Protein AF-A0A1A8JUA2-F1 (afdb_monomer)

Radius of gyration: 17.17 Å; Cα contacts (8 Å, |Δi|>4): 104; chains: 1; bounding box: 32×27×59 Å

Foldseek 3Di:
DDDPPDPPPPVPPPPVDPQDAQQWWKWFADPDDPDPPDDRTDGRFGFHDTDPFWTDTPVDPDTHGCVRIDTPPDDD

Mean predicted aligned error: 11.24 Å

Structure (mmCIF, N/CA/C/O backbone):
data_AF-A0A1A8JUA2-F1
#
_entry.id   AF-A0A1A8JUA2-F1
#
loop_
_atom_site.group_PDB
_atom_site.id
_atom_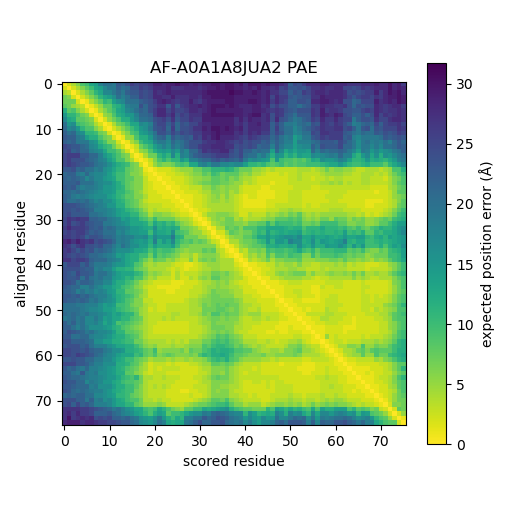site.type_symbol
_atom_site.label_atom_id
_atom_site.label_alt_id
_atom_site.label_comp_id
_atom_site.label_asym_id
_atom_site.label_entity_id
_atom_site.label_seq_id
_atom_site.pdbx_PDB_ins_code
_atom_site.Cartn_x
_atom_site.Cartn_y
_atom_site.Cartn_z
_atom_site.occupancy
_atom_site.B_iso_or_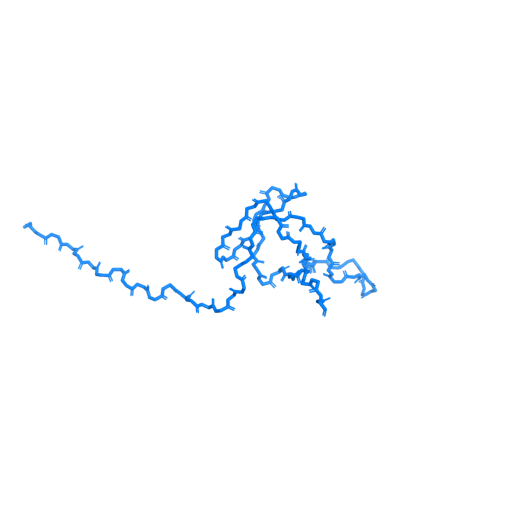equiv
_atom_site.auth_seq_id
_atom_site.auth_comp_id
_atom_site.auth_asym_id
_atom_site.auth_atom_id
_atom_site.pdbx_PDB_model_num
ATOM 1 N N . GLN A 1 1 ? 1.245 -12.653 45.835 1.00 50.28 1 GLN A N 1
ATOM 2 C CA . GLN A 1 1 ? 0.776 -12.963 44.470 1.00 50.28 1 GLN A CA 1
ATOM 3 C C . GLN A 1 1 ? -0.405 -12.051 44.160 1.00 50.28 1 GLN A C 1
ATOM 5 O O . GLN A 1 1 ? -1.485 -12.380 44.607 1.00 50.28 1 GLN A O 1
ATOM 10 N N . THR A 1 2 ? -0.208 -10.922 43.467 1.00 47.16 2 THR A N 1
ATOM 11 C CA . THR A 1 2 ? -1.244 -10.243 42.656 1.00 47.16 2 THR A CA 1
ATOM 12 C C . THR A 1 2 ? -0.558 -9.319 41.644 1.00 47.16 2 THR A C 1
ATOM 14 O O . THR A 1 2 ? 0.042 -8.318 42.018 1.00 47.16 2 THR A O 1
ATOM 17 N N . ALA A 1 3 ? -0.631 -9.746 40.385 1.00 38.06 3 ALA A N 1
ATOM 18 C CA . ALA A 1 3 ? -0.700 -8.981 39.142 1.00 38.06 3 ALA A CA 1
ATOM 19 C C . ALA A 1 3 ? 0.025 -7.622 39.047 1.00 38.06 3 ALA A C 1
ATOM 21 O O . ALA A 1 3 ? -0.465 -6.576 39.464 1.00 38.06 3 ALA A O 1
ATOM 22 N N . ASN A 1 4 ? 1.131 -7.638 38.313 1.00 58.00 4 ASN A N 1
ATOM 23 C CA . ASN A 1 4 ? 1.602 -6.551 37.461 1.00 58.00 4 ASN A CA 1
ATOM 24 C C . ASN A 1 4 ? 0.521 -6.141 36.438 1.00 58.00 4 ASN A C 1
ATOM 26 O O . ASN A 1 4 ? 0.580 -6.516 35.268 1.00 58.00 4 ASN A O 1
ATOM 30 N N . THR A 1 5 ? -0.457 -5.349 36.868 1.00 53.69 5 THR A N 1
ATOM 31 C CA . THR A 1 5 ? -1.365 -4.635 35.964 1.00 53.69 5 THR A CA 1
ATOM 32 C C . THR A 1 5 ? -0.719 -3.304 35.608 1.00 53.69 5 THR A C 1
ATOM 34 O O . THR A 1 5 ? -1.000 -2.272 36.209 1.00 53.69 5 THR A O 1
ATOM 37 N N . TRP A 1 6 ? 0.191 -3.327 34.639 1.00 59.91 6 TRP A N 1
ATOM 38 C CA . TRP A 1 6 ? 0.570 -2.097 33.955 1.00 59.91 6 TRP A CA 1
ATOM 39 C C . TRP A 1 6 ? -0.597 -1.721 33.040 1.00 59.91 6 TRP A C 1
ATOM 41 O O . TRP A 1 6 ? -0.983 -2.551 32.210 1.00 59.91 6 TRP A O 1
ATOM 51 N N . PRO A 1 7 ? -1.184 -0.516 33.143 1.00 45.47 7 PRO A N 1
ATOM 52 C CA . PRO A 1 7 ? -2.057 -0.051 32.090 1.00 45.47 7 PRO A CA 1
ATOM 53 C C . PRO A 1 7 ? -1.148 0.168 30.885 1.00 45.47 7 PRO A C 1
ATOM 55 O O . PRO A 1 7 ? -0.403 1.144 30.825 1.00 45.47 7 PRO A O 1
ATOM 58 N N . VAL A 1 8 ? -1.182 -0.746 29.917 1.00 51.06 8 VAL A N 1
ATOM 59 C CA . VAL A 1 8 ? -0.639 -0.501 28.578 1.00 51.06 8 VAL A CA 1
ATOM 60 C C . VAL A 1 8 ? -1.548 0.505 27.865 1.00 51.06 8 VAL A C 1
ATOM 62 O O . VAL A 1 8 ? -2.110 0.259 26.810 1.00 51.06 8 VAL A O 1
ATOM 65 N N . SER A 1 9 ? -1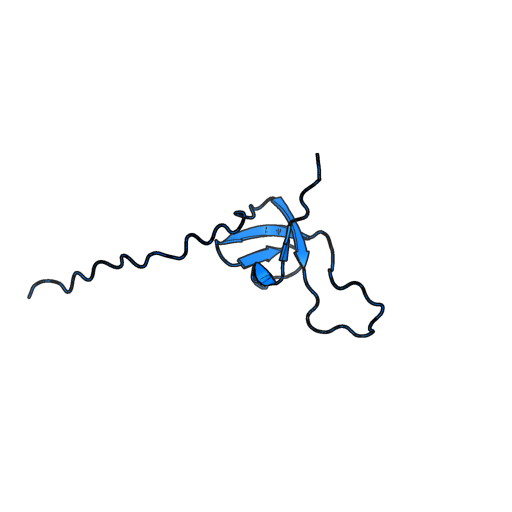.724 1.681 28.464 1.00 53.38 9 SER A N 1
ATOM 66 C CA . SER A 1 9 ? -2.185 2.854 27.745 1.00 53.38 9 SER A CA 1
ATOM 67 C C . SER A 1 9 ? -0.941 3.479 27.132 1.00 53.38 9 SER A C 1
ATOM 69 O O . SER A 1 9 ? -0.471 4.541 27.530 1.00 53.38 9 SER A O 1
ATOM 71 N N . SER A 1 10 ? -0.340 2.760 26.182 1.00 54.75 10 SER A N 1
ATOM 72 C CA . SER A 1 10 ? 0.389 3.463 25.143 1.00 54.75 10 SER A CA 1
ATOM 73 C C . SER A 1 10 ? -0.667 4.301 24.428 1.00 54.75 10 SER A C 1
ATOM 75 O O . SER A 1 10 ? -1.633 3.716 23.931 1.00 54.75 10 SER A O 1
ATOM 77 N N . PRO A 1 11 ? -0.533 5.634 24.334 1.00 50.62 11 PRO A N 1
ATOM 78 C CA . PRO A 1 11 ? -1.200 6.343 23.264 1.00 50.62 11 PRO A CA 1
ATOM 79 C C . PRO A 1 11 ? -0.532 5.828 21.989 1.00 50.62 11 PRO A C 1
ATOM 81 O O . PRO A 1 11 ? 0.481 6.363 21.543 1.00 50.62 11 PRO A O 1
ATOM 84 N N . VAL A 1 12 ? -1.016 4.692 21.471 1.00 52.16 12 VAL A N 1
ATOM 85 C CA . VAL A 1 12 ? -0.666 4.216 20.139 1.00 52.16 12 VAL A CA 1
ATOM 86 C C . VAL A 1 12 ? -0.992 5.395 19.260 1.00 52.16 12 VAL A C 1
ATOM 88 O O . VAL A 1 12 ? -2.156 5.775 19.170 1.00 52.16 12 VAL A O 1
ATOM 91 N N . LEU A 1 13 ? 0.069 6.018 18.751 1.00 52.19 13 LEU A N 1
ATOM 92 C CA . LEU A 1 13 ? 0.063 7.152 17.852 1.00 52.19 13 LEU A CA 1
ATOM 93 C C . LEU A 1 13 ? -1.158 7.055 16.937 1.00 52.19 13 LEU A C 1
ATOM 95 O O . LEU A 1 13 ? -1.120 6.385 15.909 1.00 52.19 13 LEU A O 1
ATOM 99 N N . GLN A 1 14 ? -2.242 7.745 17.296 1.00 51.88 14 GLN A N 1
ATOM 100 C CA . GLN A 1 14 ? -3.254 8.163 16.339 1.00 51.88 14 GLN A CA 1
ATOM 101 C C . GLN A 1 14 ? -2.636 9.330 15.575 1.00 51.88 14 GLN A C 1
ATOM 103 O O . GLN A 1 14 ? -3.094 10.470 15.619 1.00 51.88 14 GLN A O 1
ATOM 108 N N . ASP A 1 15 ? -1.524 9.034 14.905 1.00 47.97 15 ASP A N 1
ATOM 109 C CA . AS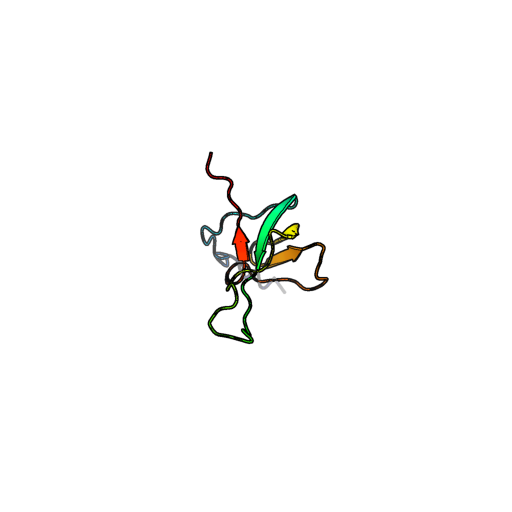P A 1 15 ? -1.089 9.831 13.789 1.00 47.97 15 ASP A CA 1
ATOM 110 C C . ASP A 1 15 ? -2.235 9.756 12.783 1.00 47.97 15 ASP A C 1
ATOM 112 O O . ASP A 1 15 ? -2.718 8.671 12.453 1.00 47.97 15 ASP A O 1
ATOM 116 N N . LYS A 1 16 ? -2.726 10.923 12.371 1.00 48.81 16 LYS A N 1
ATOM 117 C CA . LYS A 1 16 ? -3.722 11.127 11.314 1.00 48.81 16 LYS A CA 1
ATOM 118 C C . LYS A 1 16 ? -3.175 10.638 9.960 1.00 48.81 16 LYS A C 1
ATOM 120 O O . LYS A 1 16 ? -3.203 11.365 8.969 1.00 48.81 16 LYS A O 1
ATOM 125 N N . THR A 1 17 ? -2.686 9.410 9.878 1.00 53.09 17 THR A N 1
ATOM 126 C CA . THR A 1 17 ? -2.435 8.738 8.616 1.00 53.09 17 THR A CA 1
ATOM 127 C C . THR A 1 17 ? -3.799 8.366 8.044 1.00 53.09 17 THR A C 1
ATOM 129 O O . THR A 1 17 ? -4.619 7.761 8.740 1.00 53.09 17 THR A O 1
ATOM 132 N N . PRO A 1 18 ? -4.109 8.757 6.795 1.00 59.50 18 PRO A N 1
ATOM 133 C CA . PRO A 1 18 ? -5.293 8.257 6.118 1.00 59.50 18 PRO A CA 1
ATOM 134 C C . PRO A 1 18 ? -5.242 6.735 6.183 1.00 59.50 18 PRO A C 1
ATOM 136 O O . PRO A 1 18 ? -4.275 6.142 5.704 1.00 59.50 18 PRO A O 1
ATOM 139 N N . ALA A 1 19 ? -6.240 6.126 6.821 1.00 70.62 19 ALA A N 1
ATOM 140 C CA . ALA A 1 19 ? -6.359 4.682 6.883 1.00 70.62 19 ALA A CA 1
ATOM 141 C C . ALA A 1 19 ? -6.551 4.181 5.450 1.00 70.62 19 ALA A C 1
ATOM 143 O O . ALA A 1 19 ? -7.662 4.221 4.923 1.00 70.62 19 ALA A O 1
ATOM 144 N N . VAL A 1 20 ? -5.448 3.796 4.808 1.00 82.12 20 VAL A N 1
ATOM 145 C CA . VAL A 1 20 ? -5.471 3.102 3.525 1.00 82.12 20 VAL A CA 1
ATOM 146 C C . VAL A 1 20 ? -6.249 1.816 3.748 1.00 82.12 20 VAL A C 1
ATOM 148 O O . VAL A 1 20 ? -6.053 1.139 4.760 1.00 82.12 20 VAL A O 1
ATOM 151 N N . LYS A 1 21 ? -7.165 1.499 2.845 1.00 87.44 21 LYS A N 1
ATOM 152 C CA . LYS A 1 21 ? -8.008 0.312 2.931 1.00 87.44 21 LYS A CA 1
ATOM 153 C C . LYS A 1 21 ? -7.606 -0.690 1.853 1.00 87.44 21 LYS A C 1
ATOM 155 O O . LYS A 1 21 ? -7.101 -0.301 0.801 1.00 87.44 21 LYS A O 1
ATOM 160 N N . PRO A 1 22 ? -7.842 -1.990 2.081 1.00 89.62 22 PRO A N 1
ATOM 161 C CA . PRO A 1 22 ? -7.844 -2.957 0.993 1.00 89.62 22 PRO A CA 1
ATOM 162 C C . PRO A 1 22 ? -8.753 -2.471 -0.143 1.00 89.62 22 PRO A C 1
ATOM 164 O O . PRO A 1 22 ? -9.885 -2.060 0.109 1.00 8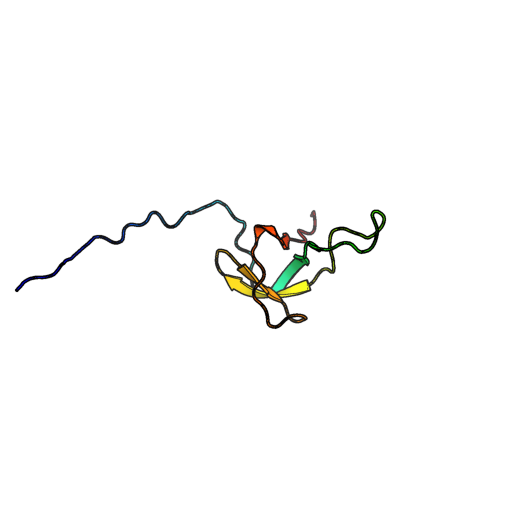9.62 22 PRO A O 1
ATOM 167 N N . GLY A 1 23 ? -8.250 -2.496 -1.374 1.00 88.62 23 GLY A N 1
ATOM 168 C CA . GLY A 1 23 ? -8.931 -1.979 -2.561 1.00 88.62 23 GLY A CA 1
ATOM 169 C C . GLY A 1 23 ? -8.509 -0.570 -2.986 1.00 88.62 23 GLY A C 1
ATOM 170 O O . GLY A 1 23 ? -8.732 -0.222 -4.144 1.00 88.62 23 GLY A O 1
ATOM 171 N N . ASP A 1 24 ? -7.852 0.201 -2.114 1.00 90.19 24 ASP A N 1
ATOM 172 C CA . ASP A 1 24 ? -7.242 1.475 -2.499 1.00 90.19 24 ASP A CA 1
ATOM 173 C C . ASP A 1 24 ? -6.058 1.264 -3.452 1.00 90.19 24 ASP A C 1
ATOM 175 O O . ASP A 1 24 ? -5.390 0.227 -3.443 1.00 90.19 24 ASP A O 1
ATOM 179 N N . TRP A 1 25 ? -5.756 2.298 -4.234 1.00 90.94 25 TRP A N 1
ATOM 180 C CA . TRP A 1 25 ? -4.612 2.329 -5.138 1.00 90.94 25 TRP A CA 1
ATOM 181 C C . TRP A 1 25 ? -3.505 3.202 -4.554 1.00 90.94 25 TRP A C 1
ATOM 183 O O . TRP A 1 25 ? -3.741 4.351 -4.182 1.00 90.94 25 TRP A O 1
ATOM 193 N N . VAL A 1 26 ? -2.283 2.684 -4.469 1.00 90.56 26 VAL A N 1
ATOM 194 C CA . VAL A 1 26 ? -1.134 3.394 -3.890 1.00 90.56 26 VAL A CA 1
ATOM 195 C C . VAL A 1 26 ? 0.061 3.375 -4.831 1.00 90.56 26 VAL A C 1
ATOM 197 O O . VAL A 1 26 ? 0.356 2.362 -5.449 1.00 90.56 26 VAL A O 1
ATOM 200 N N . PHE A 1 27 ? 0.794 4.482 -4.891 1.00 91.06 27 PHE A N 1
ATOM 201 C CA . PHE A 1 27 ? 2.111 4.534 -5.512 1.00 91.06 27 PHE A CA 1
ATOM 202 C C . PHE A 1 27 ? 3.200 4.231 -4.504 1.00 91.06 27 PHE A C 1
ATOM 204 O O . PHE A 1 27 ? 3.162 4.738 -3.380 1.00 91.06 27 PHE A O 1
ATOM 211 N N . ILE A 1 28 ? 4.216 3.484 -4.925 1.00 89.69 28 ILE A N 1
ATOM 212 C CA . ILE A 1 28 ? 5.359 3.144 -4.076 1.00 89.69 28 ILE A CA 1
ATOM 213 C C . ILE A 1 28 ? 6.569 3.996 -4.447 1.00 89.69 28 ILE A C 1
ATOM 215 O O . ILE A 1 28 ? 6.890 4.207 -5.615 1.00 89.69 28 ILE A O 1
ATOM 219 N N . LYS A 1 29 ? 7.253 4.519 -3.432 1.00 88.50 29 LYS A N 1
ATOM 220 C CA . LYS A 1 29 ? 8.455 5.336 -3.582 1.00 88.50 29 LYS A CA 1
ATOM 221 C C . LYS A 1 29 ? 9.668 4.447 -3.839 1.00 88.50 29 LYS A C 1
ATOM 223 O O . LYS A 1 29 ? 10.118 3.728 -2.945 1.00 88.50 29 LYS A O 1
ATOM 228 N N . LEU A 1 30 ? 10.281 4.597 -5.006 1.00 86.50 30 LEU A N 1
ATOM 229 C CA . LEU A 1 30 ? 11.553 3.955 -5.330 1.00 86.50 30 LEU A CA 1
ATOM 230 C C . LEU A 1 30 ? 12.688 4.555 -4.482 1.00 86.50 30 LEU A C 1
ATOM 232 O O . LEU A 1 30 ? 12.977 5.754 -4.564 1.00 86.50 30 LEU A O 1
ATOM 236 N N . ILE A 1 31 ? 13.335 3.719 -3.658 1.00 77.75 31 ILE A N 1
ATOM 237 C CA . ILE A 1 31 ? 14.464 4.122 -2.795 1.00 77.75 31 ILE A CA 1
ATOM 238 C C . ILE A 1 31 ? 15.749 4.268 -3.617 1.00 77.75 31 ILE A C 1
ATOM 240 O O . ILE A 1 31 ? 16.480 5.244 -3.456 1.00 77.75 31 ILE A O 1
ATOM 244 N N . LYS A 1 32 ? 16.013 3.325 -4.528 1.00 75.62 32 LYS A N 1
ATOM 245 C CA . LYS A 1 32 ? 17.164 3.367 -5.436 1.00 75.62 32 LYS A CA 1
ATOM 246 C C . LYS A 1 32 ? 16.691 3.743 -6.833 1.00 75.62 32 LYS A C 1
ATOM 248 O O . LYS A 1 32 ? 16.065 2.939 -7.517 1.00 75.62 32 LYS A O 1
ATOM 253 N N . ARG A 1 33 ? 16.997 4.966 -7.263 1.00 72.94 33 ARG A N 1
ATOM 254 C CA . ARG A 1 33 ? 16.822 5.370 -8.662 1.00 72.94 33 ARG A CA 1
ATOM 255 C C . ARG A 1 33 ? 18.059 4.971 -9.455 1.00 72.94 33 ARG A C 1
ATOM 257 O O . ARG A 1 33 ? 19.168 5.177 -8.975 1.00 72.94 3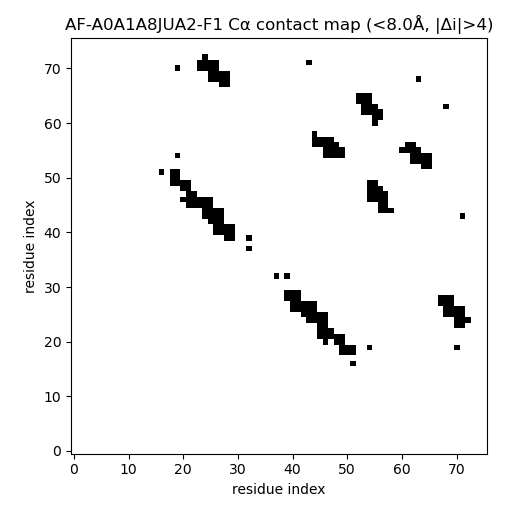3 ARG A O 1
ATOM 264 N N . LYS A 1 34 ? 17.865 4.440 -10.664 1.00 71.75 34 LYS A N 1
ATOM 265 C CA . LYS A 1 34 ? 18.972 4.189 -11.599 1.00 71.75 34 LYS A CA 1
ATOM 266 C C . LYS A 1 34 ? 19.489 5.496 -12.204 1.00 71.75 34 LYS A C 1
ATOM 268 O O . LYS A 1 34 ? 20.690 5.701 -12.228 1.00 71.75 34 LYS A O 1
ATOM 273 N N . ASN A 1 35 ? 18.580 6.396 -12.593 1.00 77.12 35 ASN A N 1
ATOM 274 C CA . ASN A 1 35 ? 18.895 7.694 -13.196 1.00 77.12 35 ASN A CA 1
ATOM 275 C C . ASN A 1 35 ? 18.063 8.814 -12.547 1.00 77.12 35 ASN A C 1
ATOM 277 O O . ASN A 1 35 ? 16.957 8.572 -12.055 1.00 77.12 35 ASN A O 1
ATOM 281 N N . TRP A 1 36 ? 18.559 10.056 -12.580 1.00 75.00 36 TRP A N 1
ATOM 282 C CA . TRP A 1 36 ? 17.851 11.225 -12.027 1.00 75.00 36 TRP A CA 1
ATOM 283 C C . TRP A 1 36 ? 16.505 11.500 -12.721 1.00 75.00 36 TRP A C 1
ATOM 285 O O . TRP A 1 36 ? 15.580 12.013 -12.095 1.00 75.00 36 TRP A O 1
ATOM 295 N N . THR A 1 37 ? 16.388 11.091 -13.985 1.00 76.69 37 THR A N 1
ATOM 296 C CA . THR A 1 37 ? 15.209 11.262 -14.847 1.00 76.69 37 THR A CA 1
ATOM 297 C C . THR A 1 37 ? 14.103 10.232 -14.589 1.00 76.69 37 THR A C 1
ATOM 299 O O . THR A 1 37 ? 12.985 10.406 -15.063 1.00 76.69 37 THR A O 1
ATOM 302 N N . SER A 1 38 ? 14.376 9.147 -13.855 1.00 75.00 38 SER A N 1
ATOM 303 C CA . SER A 1 38 ? 13.365 8.117 -13.597 1.00 75.00 38 SER A CA 1
ATOM 304 C C . SER A 1 38 ? 12.288 8.612 -12.618 1.00 75.00 38 SER A C 1
ATOM 306 O O . SER A 1 38 ? 12.617 9.293 -11.636 1.00 75.00 38 SER A O 1
ATOM 308 N N . PRO A 1 39 ? 11.008 8.243 -12.829 1.00 77.62 39 PRO A N 1
ATOM 309 C CA . PRO A 1 39 ? 9.927 8.624 -11.929 1.00 77.62 39 PRO A CA 1
ATOM 310 C C . PRO A 1 39 ? 10.204 8.124 -10.505 1.00 77.62 39 PRO A C 1
ATOM 312 O O . PRO A 1 39 ? 10.701 7.023 -10.284 1.00 77.62 39 PRO A O 1
ATOM 315 N N . LYS A 1 40 ? 9.907 8.967 -9.508 1.00 84.62 40 LYS A N 1
ATOM 316 C CA . LYS A 1 40 ? 10.115 8.641 -8.081 1.00 84.62 40 LYS A CA 1
ATOM 317 C C . LYS A 1 40 ? 9.148 7.575 -7.569 1.00 84.62 40 LYS A C 1
ATOM 319 O O . LYS A 1 40 ? 9.424 6.942 -6.553 1.00 84.62 40 LYS A O 1
ATOM 324 N N . TRP A 1 41 ? 8.000 7.495 -8.220 1.00 88.69 41 TRP A N 1
ATOM 325 C CA . TRP A 1 41 ? 6.831 6.756 -7.797 1.00 88.69 41 TRP A CA 1
ATOM 326 C C . TRP A 1 41 ? 6.538 5.713 -8.858 1.00 88.69 41 TRP A C 1
ATOM 328 O O . TRP A 1 41 ? 6.482 6.039 -10.043 1.00 88.69 41 TRP A O 1
ATOM 338 N N . GLU A 1 42 ? 6.396 4.480 -8.419 1.00 87.94 42 GLU A N 1
ATOM 339 C CA . GLU A 1 42 ? 6.090 3.336 -9.257 1.00 87.94 42 GLU A CA 1
ATOM 340 C C . GLU A 1 42 ? 4.637 2.944 -9.030 1.00 87.94 42 GLU A C 1
ATOM 342 O O . GLU A 1 42 ? 4.227 2.922 -7.867 1.00 87.94 42 GLU A O 1
ATOM 347 N N . GLY A 1 43 ? 3.930 2.686 -10.141 1.00 83.88 43 GLY A N 1
ATOM 348 C CA . GLY A 1 43 ? 2.587 2.098 -10.248 1.00 83.88 43 GLY A CA 1
ATOM 349 C C . GLY A 1 43 ? 1.473 2.794 -9.463 1.00 83.88 43 GLY A C 1
ATOM 350 O O . GLY A 1 43 ? 1.692 3.311 -8.385 1.00 83.88 43 GLY A O 1
ATOM 351 N N . PRO A 1 44 ? 0.216 2.764 -9.898 1.00 88.69 44 PRO A N 1
ATOM 352 C CA . PRO A 1 44 ? -0.856 2.570 -8.943 1.00 88.69 44 PRO A CA 1
ATOM 353 C C . PRO A 1 44 ? -0.937 1.065 -8.660 1.00 88.69 44 PRO A C 1
ATOM 355 O O . PRO A 1 44 ? -1.286 0.278 -9.533 1.00 88.69 44 PRO A O 1
ATOM 358 N N . PHE A 1 45 ? -0.608 0.661 -7.439 1.00 90.88 45 PHE A N 1
ATOM 359 C CA . PHE A 1 45 ? -0.733 -0.716 -6.975 1.00 90.88 45 PHE A CA 1
ATOM 360 C C . PHE A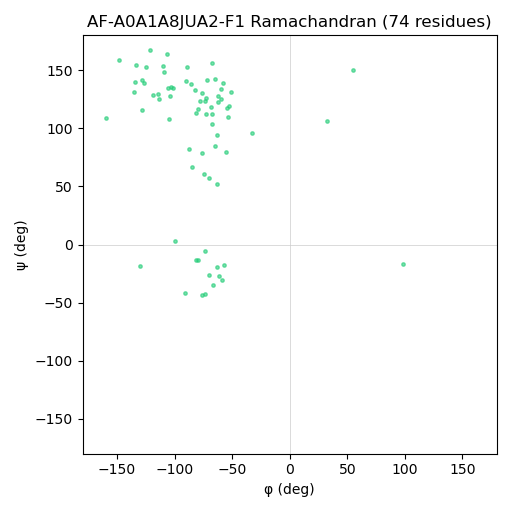 1 45 ? -1.979 -0.867 -6.119 1.00 90.88 45 PHE A C 1
ATOM 362 O O . PHE A 1 45 ? -2.217 -0.057 -5.221 1.00 90.88 45 PHE A O 1
ATOM 369 N N . GLN A 1 46 ? -2.745 -1.928 -6.348 1.00 91.56 46 GLN A N 1
ATOM 370 C CA . GLN A 1 46 ? -3.899 -2.215 -5.510 1.00 91.56 46 GLN A CA 1
ATOM 371 C C . GLN A 1 46 ? -3.457 -2.804 -4.165 1.00 91.56 46 GLN A C 1
ATOM 373 O O . GLN A 1 46 ? -2.665 -3.753 -4.100 1.00 91.56 46 GLN A O 1
ATOM 378 N N . VAL A 1 47 ? -3.983 -2.239 -3.081 1.00 91.44 47 VAL A N 1
ATOM 379 C CA . VAL A 1 47 ? -3.732 -2.704 -1.717 1.00 91.44 47 VAL A CA 1
ATOM 380 C C . VAL A 1 47 ? -4.581 -3.937 -1.434 1.00 91.44 47 VAL A C 1
ATOM 382 O O . VAL A 1 47 ? -5.804 -3.896 -1.528 1.00 91.44 47 VAL A O 1
ATOM 385 N N . LEU A 1 48 ? -3.933 -5.032 -1.042 1.00 91.38 48 LEU A N 1
ATOM 386 C CA . LEU A 1 48 ? -4.600 -6.264 -0.615 1.00 91.38 48 LEU A CA 1
ATOM 387 C C . LEU A 1 48 ? -4.841 -6.286 0.892 1.00 91.38 48 LEU A C 1
ATOM 389 O O . LEU A 1 48 ? -5.895 -6.716 1.348 1.00 91.38 48 LEU A O 1
ATOM 393 N N . LEU A 1 49 ? -3.859 -5.833 1.672 1.00 89.12 49 LEU A N 1
ATOM 394 C CA . LEU A 1 49 ? -3.960 -5.733 3.126 1.00 89.12 49 LEU A CA 1
ATOM 395 C C . LEU A 1 49 ? -3.42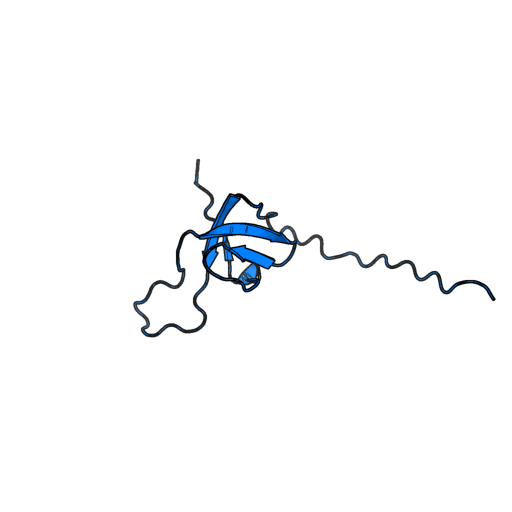4 -4.384 3.574 1.00 89.12 49 LEU A C 1
ATOM 397 O O . LEU A 1 49 ? -2.389 -3.926 3.091 1.00 89.12 49 LEU A O 1
ATOM 401 N N . ALA A 1 50 ? -4.096 -3.782 4.543 1.00 88.81 50 ALA A N 1
ATOM 402 C CA . ALA A 1 50 ? -3.656 -2.544 5.152 1.00 88.81 50 ALA A CA 1
ATOM 403 C C . ALA A 1 50 ? -3.591 -2.700 6.667 1.00 88.81 50 ALA A C 1
ATOM 405 O O . ALA A 1 50 ? -4.460 -3.306 7.292 1.00 88.81 50 ALA A O 1
ATOM 406 N N . THR A 1 51 ? -2.539 -2.141 7.244 1.00 87.25 51 THR A N 1
ATOM 407 C CA . THR A 1 51 ? -2.364 -1.964 8.684 1.00 87.25 51 THR A CA 1
ATOM 408 C C . THR A 1 51 ? -2.179 -0.470 8.958 1.00 87.25 51 THR A C 1
ATOM 410 O O . THR A 1 51 ? -1.934 0.290 8.017 1.00 87.25 51 THR A O 1
ATOM 413 N N . PRO A 1 52 ? -2.245 -0.018 10.221 1.00 83.19 52 PRO A N 1
ATOM 414 C CA . PRO A 1 52 ? -2.077 1.398 10.558 1.00 83.19 52 PRO A CA 1
ATOM 415 C C . PRO A 1 52 ? -0.748 2.019 10.098 1.00 83.19 52 PRO A C 1
ATOM 417 O O . PRO A 1 52 ? -0.624 3.235 10.056 1.00 83.19 52 PRO A O 1
ATOM 420 N N . THR A 1 53 ? 0.260 1.204 9.774 1.00 85.06 53 THR A N 1
ATOM 421 C CA . THR A 1 53 ? 1.635 1.674 9.538 1.00 85.06 53 THR A CA 1
ATOM 422 C C . THR A 1 53 ? 2.231 1.149 8.225 1.00 85.06 53 THR A C 1
ATOM 424 O O . THR A 1 53 ? 3.181 1.728 7.695 1.00 85.06 53 THR A O 1
ATOM 427 N N . ALA A 1 54 ? 1.661 0.089 7.646 1.00 89.31 54 ALA A N 1
ATOM 428 C CA . ALA A 1 54 ? 2.139 -0.516 6.406 1.00 89.31 54 ALA A CA 1
ATOM 429 C C . ALA A 1 54 ? 1.013 -1.136 5.569 1.00 89.31 54 ALA A C 1
ATOM 431 O O . ALA A 1 54 ? -0.040 -1.519 6.080 1.00 89.31 54 ALA A O 1
ATOM 432 N N . VAL A 1 55 ? 1.269 -1.299 4.277 1.00 90.50 55 VAL A N 1
ATOM 433 C CA . VAL A 1 55 ? 0.355 -1.922 3.316 1.00 90.50 55 VAL A CA 1
ATOM 434 C C . VAL A 1 55 ? 1.037 -3.071 2.594 1.00 90.50 55 VAL A C 1
ATOM 436 O O . VAL A 1 55 ? 2.257 -3.083 2.424 1.00 90.50 55 VAL A O 1
ATOM 439 N N . LYS A 1 56 ? 0.238 -4.036 2.156 1.00 91.69 56 LYS A N 1
ATOM 440 C CA . LYS A 1 56 ? 0.652 -5.121 1.276 1.00 91.69 56 LYS A CA 1
ATOM 441 C C . LYS A 1 56 ? -0.079 -4.971 -0.049 1.00 91.69 56 LYS A C 1
ATOM 443 O O . LYS A 1 56 ? -1.303 -4.833 -0.064 1.00 91.69 56 LYS A O 1
ATOM 448 N N . ILE A 1 57 ? 0.670 -5.012 -1.140 1.00 91.69 57 ILE A N 1
ATOM 449 C CA . ILE A 1 57 ? 0.154 -4.889 -2.506 1.00 91.69 57 ILE A CA 1
ATOM 450 C C . ILE A 1 57 ? 0.179 -6.245 -3.212 1.00 91.69 57 ILE A C 1
ATOM 452 O O . ILE A 1 57 ? 0.843 -7.171 -2.754 1.00 91.69 57 ILE A O 1
ATOM 456 N N . ALA A 1 58 ? -0.545 -6.377 -4.321 1.00 85.44 58 ALA A N 1
ATOM 457 C CA . ALA A 1 58 ? -0.590 -7.635 -5.069 1.00 85.44 58 ALA A CA 1
ATOM 458 C C . ALA A 1 58 ? 0.751 -8.010 -5.721 1.00 85.44 58 ALA A C 1
ATOM 460 O O . ALA A 1 58 ? 1.100 -9.185 -5.775 1.00 85.44 58 ALA A O 1
ATOM 461 N N . GLU A 1 59 ? 1.519 -7.019 -6.175 1.00 84.94 59 GLU A N 1
ATOM 462 C CA . GLU A 1 59 ? 2.762 -7.245 -6.926 1.00 84.94 59 GLU A CA 1
ATOM 463 C C . GLU A 1 59 ? 3.975 -7.563 -6.037 1.00 84.94 59 GLU A C 1
ATOM 465 O O . GLU A 1 59 ? 4.996 -8.034 -6.533 1.00 84.94 59 GLU A O 1
ATOM 470 N N . GLN A 1 60 ? 3.881 -7.341 -4.721 1.00 82.38 60 GLN A N 1
ATOM 471 C CA . GLN A 1 60 ? 4.953 -7.658 -3.776 1.00 82.38 60 GLN A CA 1
ATOM 472 C C . GLN A 1 60 ? 4.421 -8.357 -2.526 1.00 82.38 60 GLN A C 1
ATOM 474 O O . GLN A 1 60 ? 3.523 -7.878 -1.838 1.00 82.38 60 GLN A O 1
ATOM 479 N N . ASN A 1 61 ? 5.062 -9.466 -2.156 1.00 81.31 61 ASN A N 1
ATOM 480 C CA . ASN A 1 61 ? 4.746 -10.192 -0.926 1.00 81.31 61 ASN A CA 1
ATOM 481 C C . ASN A 1 61 ? 5.233 -9.489 0.355 1.00 81.31 61 ASN A C 1
ATOM 483 O O . ASN A 1 61 ? 4.929 -9.965 1.452 1.00 81.31 61 ASN A O 1
ATOM 487 N N . THR A 1 62 ? 5.974 -8.388 0.237 1.00 87.94 62 THR A N 1
ATOM 488 C CA . THR A 1 62 ? 6.526 -7.613 1.351 1.00 87.94 62 THR A CA 1
ATOM 489 C C . THR A 1 62 ? 5.560 -6.528 1.826 1.00 87.94 62 THR A C 1
ATOM 491 O O . THR A 1 62 ? 4.726 -6.018 1.080 1.00 87.94 62 THR A O 1
ATOM 494 N N . TRP A 1 63 ? 5.677 -6.169 3.104 1.00 90.38 63 TRP A N 1
ATOM 495 C CA . TRP A 1 63 ? 4.969 -5.029 3.675 1.00 90.38 63 TRP A CA 1
ATOM 496 C C . TRP A 1 63 ? 5.727 -3.740 3.376 1.00 90.38 63 TRP A C 1
ATOM 498 O O . TRP A 1 63 ? 6.938 -3.662 3.589 1.00 90.38 63 TRP A O 1
ATOM 508 N N . ILE A 1 64 ? 5.006 -2.720 2.921 1.00 89.31 64 ILE A N 1
ATOM 509 C CA . ILE A 1 64 ? 5.565 -1.419 2.572 1.00 89.31 64 ILE A CA 1
ATOM 510 C C . ILE A 1 64 ? 5.036 -0.382 3.553 1.00 89.31 64 ILE A C 1
ATOM 512 O O . ILE A 1 64 ? 3.830 -0.225 3.727 1.00 89.31 64 ILE A O 1
ATOM 516 N N . HIS A 1 65 ? 5.946 0.336 4.204 1.00 90.38 65 HIS A N 1
ATOM 517 C CA . HIS A 1 65 ? 5.587 1.367 5.169 1.00 90.38 65 HIS A CA 1
ATOM 518 C C . HIS A 1 65 ? 4.851 2.536 4.497 1.00 90.38 65 HIS A C 1
ATOM 520 O O . HIS A 1 65 ? 5.227 2.967 3.400 1.00 90.38 65 HIS A O 1
ATOM 526 N N . LEU A 1 66 ? 3.851 3.108 5.173 1.00 86.75 66 LEU A N 1
ATOM 527 C CA . LEU A 1 66 ? 3.020 4.185 4.619 1.00 86.75 66 LEU A CA 1
ATOM 528 C C . LEU A 1 66 ? 3.830 5.426 4.210 1.00 86.75 66 LEU A C 1
ATOM 530 O O . LEU A 1 66 ? 3.488 6.070 3.226 1.00 86.75 66 LEU A O 1
ATOM 534 N N . SER A 1 67 ? 4.955 5.727 4.870 1.00 87.12 67 SER A N 1
ATOM 535 C CA . SER A 1 67 ? 5.848 6.839 4.471 1.00 87.12 67 SER A CA 1
ATOM 536 C C . SER A 1 67 ? 6.489 6.664 3.086 1.00 87.12 67 SER A C 1
ATOM 538 O O . SER A 1 67 ? 6.988 7.629 2.501 1.00 87.12 67 SER A O 1
ATOM 540 N N . HIS A 1 68 ? 6.513 5.434 2.570 1.00 88.81 68 HIS A N 1
ATOM 541 C CA . HIS A 1 68 ? 6.975 5.101 1.222 1.00 88.81 68 HIS A CA 1
ATOM 542 C C . HIS A 1 68 ? 5.814 4.917 0.244 1.00 88.81 68 HIS A C 1
ATOM 544 O O . HIS A 1 68 ? 6.055 4.605 -0.918 1.00 88.81 68 HIS A O 1
ATOM 550 N N . CYS A 1 69 ? 4.580 5.131 0.691 1.00 88.88 69 CYS A N 1
ATOM 551 C CA . CYS A 1 69 ? 3.382 5.011 -0.118 1.00 88.88 69 CYS A CA 1
ATOM 552 C C . CYS A 1 69 ? 2.788 6.399 -0.377 1.00 88.88 69 CYS A C 1
ATOM 554 O O . CYS A 1 69 ? 2.874 7.305 0.453 1.00 88.88 69 CYS A O 1
ATOM 556 N N . LYS A 1 70 ? 2.150 6.571 -1.529 1.00 89.38 70 LYS A N 1
ATOM 557 C CA . LYS A 1 70 ? 1.322 7.737 -1.830 1.00 89.38 70 LYS A CA 1
ATOM 558 C C . LYS A 1 70 ? -0.025 7.245 -2.323 1.00 89.38 70 LYS A C 1
ATOM 560 O O . LYS A 1 70 ? -0.098 6.619 -3.370 1.00 89.38 70 LYS A O 1
ATOM 565 N N . LEU A 1 71 ? -1.082 7.527 -1.572 1.00 87.81 71 LEU A N 1
ATOM 566 C CA . LEU A 1 71 ? -2.433 7.147 -1.966 1.00 87.81 71 LEU A CA 1
ATOM 567 C C . LEU A 1 71 ? -2.814 7.857 -3.271 1.00 87.81 71 LEU A C 1
ATOM 569 O O . LEU A 1 71 ? -2.692 9.083 -3.376 1.00 87.81 71 LEU A O 1
ATOM 573 N N . HIS A 1 72 ? -3.268 7.090 -4.256 1.00 85.44 72 HIS A N 1
ATOM 574 C CA . HIS A 1 72 ? -3.906 7.607 -5.455 1.00 85.44 72 HIS A CA 1
ATOM 575 C C . HIS A 1 72 ? -5.326 8.025 -5.080 1.00 85.44 72 HIS A C 1
ATOM 577 O O . HIS A 1 72 ? -6.293 7.297 -5.278 1.00 85.44 72 HIS A O 1
ATOM 583 N N . LYS A 1 73 ? -5.442 9.199 -4.457 1.00 71.44 73 LYS A N 1
ATOM 584 C CA . LYS A 1 73 ? -6.741 9.841 -4.311 1.00 71.44 73 LYS A CA 1
ATOM 585 C C . LYS A 1 73 ? -7.116 10.368 -5.687 1.00 71.44 73 LYS A C 1
ATOM 587 O O . LYS A 1 73 ? -6.440 11.266 -6.192 1.00 71.44 73 LYS A O 1
ATOM 592 N N . HIS A 1 74 ? -8.141 9.778 -6.291 1.00 52.81 74 HIS A N 1
ATOM 593 C CA . HIS A 1 74 ? -8.866 10.443 -7.361 1.00 52.81 74 HIS A CA 1
ATOM 594 C C . HIS A 1 74 ? -9.297 11.796 -6.781 1.00 52.81 74 HIS A C 1
ATOM 596 O O . HIS A 1 74 ? -9.928 11.837 -5.727 1.00 52.81 74 HIS A O 1
ATOM 602 N N . LEU A 1 75 ? -8.823 12.896 -7.364 1.00 54.16 75 LEU A N 1
ATOM 603 C CA . LEU A 1 75 ? -9.447 14.188 -7.113 1.00 54.16 75 LEU A CA 1
ATOM 604 C C . LEU A 1 75 ? -10.830 14.075 -7.756 1.00 54.16 75 LEU A C 1
ATOM 606 O O . LEU A 1 75 ? -10.898 13.847 -8.964 1.00 54.16 75 LEU A O 1
ATOM 610 N N . ASP A 1 76 ? -11.885 14.078 -6.946 1.00 42.28 76 ASP A N 1
ATOM 611 C CA . ASP A 1 76 ? -13.226 14.429 -7.423 1.00 42.28 76 ASP A CA 1
ATOM 612 C C . ASP A 1 76 ? -13.199 15.815 -8.091 1.00 42.28 76 ASP A C 1
ATOM 614 O O . ASP A 1 76 ? -12.466 16.703 -7.582 1.00 42.28 76 ASP A O 1
#

Secondary structure (DSSP, 8-state):
---------------------TT-EEEEEPSS-SSTTS-SEEEEEEEEEE-SSEEEESS-SSEEEGGGEEE-----

Sequence (76 aa):
QTANTWPVSSPVLQDKTPAVKPGDWVFIKLIKRKNWTSPKWEGPFQVLLATPTAVKIAEQNTWIHLSHCKLHKHLD

pLDDT: mean 76.0, std 16.32, range [38.06, 91.69]

Solvent-accessible surface area (backbone atoms only — not comparable to full-atom values): 4965 Å² total; per-residue (Å²): 142,82,78,92,77,72,80,83,73,65,81,70,77,80,62,89,62,79,80,66,47,57,72,41,37,30,23,39,52,59,87,78,72,94,49,93,87,55,76,59,58,48,63,81,37,49,25,66,42,55,53,98,60,32,36,26,38,79,94,41,98,57,78,42,48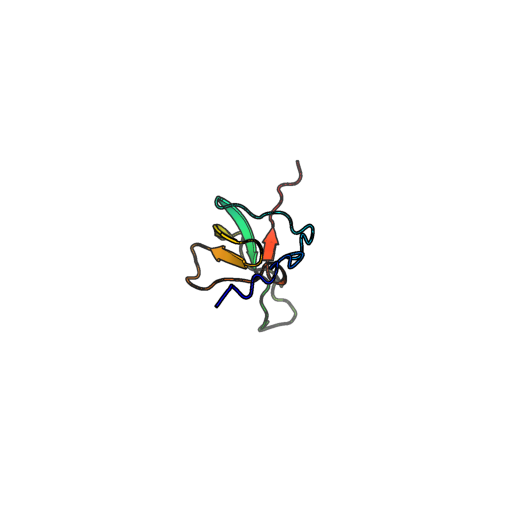,48,93,45,44,44,75,61,70,77,80,128

InterPro domains:
  IPR040643 Murine leukemia virus integrase, C-terminal [PF18697] (21-71)

Nearest PDB structures (foldseek):
  7jyz-assembly1_A  TM=7.953E-01  e=1.407E-03  Moloney murine leukemia virus
  2m9u-assembly1_A  TM=7.843E-01  e=4.274E-03  Moloney murine leukemia virus isolate Shinnick
  7pel-assembly1_D  TM=5.262E-01  e=3.485E-02  Simian T-lymphotropic virus 1
  7ouf-assembly1_D  TM=5.876E-01  e=7.775E-02  Simian T-lymphotropic virus 1
  8zra-assembly1_A  TM=4.597E-01  e=7.173E-01  Bacillus amyloliquefaciens

Organism: Nothobranchius kuhntae (NCBI:txid321403)